Protein AF-E5F5K2-F1 (afdb_monomer)

Nearest PDB structures (foldseek):
  8jh3-assembly1_B  TM=9.657E-01  e=7.463E-11  Komagataella phaffii
  8rap-assembly1_B  TM=9.505E-01  e=2.137E-10  Saccharomyces cerevisiae
  9bz0-assembly1_B  TM=9.807E-01  e=1.234E-09  Sus scrofa
  9bcu-assembly1_B  TM=9.354E-01  e=5.073E-08  Thermococcus kodakarensis
  8p2i-assembly1_B  TM=9.393E-01  e=9.536E-08  Pyrococcus furiosus DSM 3638

Sequence (89 aa):
RYTFASTLSHLRRTNTPIGRDGKLAKPRQLHNTHWGLVCPAETPEGQACGLVKNLSLMCYVSVGSPSEPLIEFMINRGMEVVEEYEPLR

InterPro domains:
  IPR007645 RNA polymerase Rpb2, domain 3 [PF04565] (1-61)
  IPR015712 DNA-directed RNA polymerase, subunit 2 [PTHR20856] (1-86)

Radius of gyration: 21.07 Å; Cα contacts (8 Å, |Δi|>4): 66; chains: 1; bounding box: 52×36×45 Å

pLDDT: mean 93.12, std 7.11, range [59.0, 98.38]

Foldseek 3Di:
DPDPVVVVQVVQKDFAPDDLPDPPVVQLDDDPVCVQFWDPPDFDDDSRRSGITGGDPPHDDDPDDDCVVVVVVVVVVVDDDPVPDDDDD

Organism: Hypocrea jecorina (NCBI:txid51453)

Secondary structure (DSSP, 8-state):
---HHHHHHHHTEEE----TT----GGGS--GGGTTTB-SS---SGGGTTTEEEB-TT--------SHHHHHHHHHTTPPPTTT-----

Mean predicted aligned error: 5.57 Å

Structure (mmCIF, N/CA/C/O backbone):
data_AF-E5F5K2-F1
#
_entry.id   AF-E5F5K2-F1
#
loop_
_atom_site.group_PDB
_atom_site.id
_atom_site.type_symbol
_atom_site.label_atom_id
_atom_site.label_alt_id
_atom_site.label_comp_id
_atom_site.label_asym_id
_atom_site.label_entity_id
_atom_site.label_seq_id
_atom_site.pdbx_PDB_ins_code
_atom_site.Cartn_x
_atom_site.Cartn_y
_atom_site.Cartn_z
_atom_site.occupancy
_atom_site.B_iso_or_equiv
_atom_site.auth_seq_id
_atom_site.auth_comp_id
_atom_site.auth_asym_id
_atom_site.auth_atom_id
_atom_site.pdbx_PDB_model_num
ATOM 1 N N . ARG A 1 1 ? 21.933 8.833 -8.381 1.00 81.44 1 ARG A N 1
ATOM 2 C CA . ARG A 1 1 ? 20.870 9.869 -8.394 1.00 81.44 1 ARG A CA 1
ATOM 3 C C . ARG A 1 1 ? 20.960 10.560 -9.746 1.00 81.44 1 ARG A C 1
ATOM 5 O O . ARG A 1 1 ? 21.932 11.266 -9.950 1.00 81.44 1 ARG A O 1
ATOM 12 N N . TYR A 1 2 ? 20.050 10.260 -10.676 1.00 91.69 2 TYR A N 1
ATOM 13 C CA . TYR A 1 2 ? 20.163 10.725 -12.068 1.00 91.69 2 TYR A CA 1
ATOM 14 C C . TYR A 1 2 ? 19.278 11.943 -12.339 1.00 91.69 2 TYR A C 1
ATOM 16 O O . TYR A 1 2 ? 19.732 12.927 -12.902 1.00 91.69 2 TYR A O 1
ATOM 24 N N . THR A 1 3 ? 18.030 11.907 -11.875 1.00 97.56 3 THR A N 1
ATOM 25 C CA . THR A 1 3 ? 17.076 13.019 -11.983 1.00 97.56 3 THR A CA 1
ATOM 26 C C . THR A 1 3 ? 16.273 13.175 -10.692 1.00 97.56 3 THR A C 1
ATOM 28 O O . THR A 1 3 ? 16.203 12.253 -9.867 1.00 97.56 3 THR A O 1
ATOM 31 N N . PHE A 1 4 ? 15.621 14.325 -10.519 1.00 97.38 4 PHE A N 1
ATOM 32 C CA . PHE A 1 4 ? 14.682 14.547 -9.417 1.00 97.38 4 PHE A CA 1
ATOM 33 C C . PHE A 1 4 ? 13.574 13.480 -9.396 1.00 97.38 4 PHE A C 1
ATOM 35 O O . PHE A 1 4 ? 13.378 12.806 -8.383 1.00 97.38 4 PHE A O 1
ATOM 42 N N . ALA A 1 5 ? 12.954 13.225 -10.553 1.00 96.81 5 ALA A N 1
ATOM 43 C CA . ALA A 1 5 ? 11.935 12.189 -10.714 1.00 96.81 5 ALA A CA 1
ATOM 44 C C . ALA A 1 5 ? 12.448 10.788 -10.331 1.00 96.81 5 ALA A C 1
ATOM 46 O O . ALA A 1 5 ? 11.758 10.056 -9.625 1.00 96.81 5 ALA A O 1
ATOM 47 N N . SER A 1 6 ? 13.688 10.435 -10.702 1.00 96.19 6 SER A N 1
ATOM 48 C CA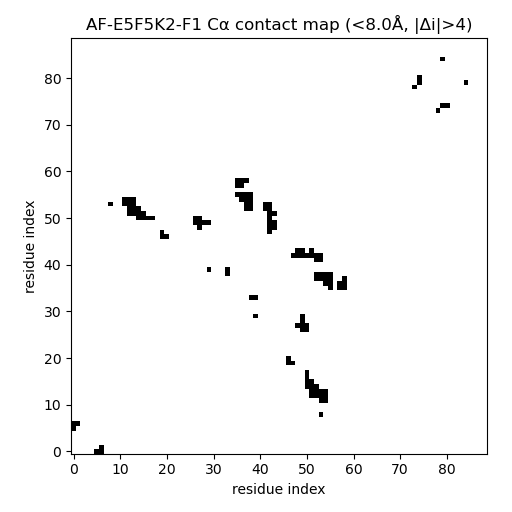 .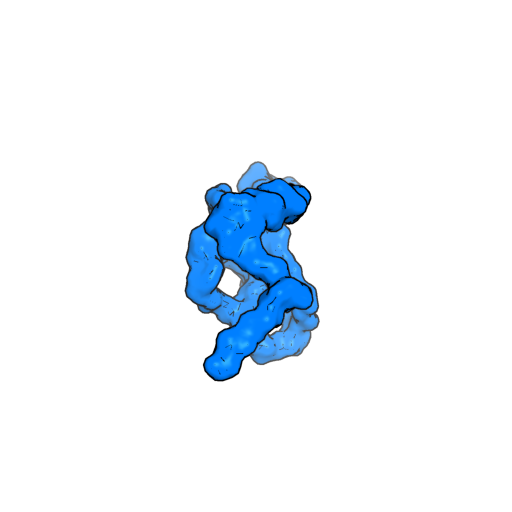 SER A 1 6 ? 14.277 9.137 -10.329 1.00 96.19 6 SER A CA 1
ATOM 49 C C . SER A 1 6 ? 14.420 8.960 -8.814 1.00 96.19 6 SER A C 1
ATOM 51 O O . SER A 1 6 ? 14.299 7.847 -8.307 1.00 96.19 6 SER A O 1
ATOM 53 N N . THR A 1 7 ? 14.655 10.054 -8.083 1.00 97.31 7 THR A N 1
ATOM 54 C CA . THR A 1 7 ? 14.778 10.024 -6.620 1.00 97.31 7 THR A CA 1
ATOM 55 C C . THR A 1 7 ? 13.412 9.812 -5.971 1.00 97.31 7 THR A C 1
ATOM 57 O O . THR A 1 7 ? 13.290 8.966 -5.088 1.00 97.31 7 THR A O 1
ATOM 60 N N . LEU A 1 8 ? 12.377 10.511 -6.450 1.00 96.75 8 LEU A N 1
ATOM 61 C CA . LEU A 1 8 ? 11.004 10.332 -5.969 1.00 96.75 8 LEU A CA 1
ATOM 62 C C . LEU A 1 8 ? 10.471 8.920 -6.245 1.00 96.75 8 LEU A C 1
ATOM 64 O O . LEU A 1 8 ? 9.914 8.304 -5.341 1.00 96.75 8 LEU A O 1
ATOM 68 N N . SER A 1 9 ? 10.684 8.390 -7.453 1.00 96.56 9 SER A N 1
ATOM 69 C CA . SER A 1 9 ? 10.315 7.008 -7.803 1.00 96.56 9 SER A CA 1
ATOM 70 C C . SER A 1 9 ? 10.990 6.005 -6.863 1.00 96.56 9 SER A C 1
ATOM 72 O O . SER A 1 9 ? 10.328 5.150 -6.281 1.00 96.56 9 SER A O 1
ATOM 74 N N . HIS A 1 10 ? 12.294 6.159 -6.605 1.00 96.88 10 HIS A N 1
ATOM 75 C CA . HIS A 1 10 ? 13.016 5.241 -5.722 1.00 96.88 10 HIS A CA 1
ATOM 76 C C . HIS A 1 10 ? 12.474 5.239 -4.284 1.00 96.88 10 HIS A C 1
ATOM 78 O O . HIS A 1 10 ? 12.377 4.175 -3.681 1.00 96.88 10 HIS A O 1
ATOM 84 N N . LEU A 1 11 ? 12.092 6.401 -3.741 1.00 97.12 11 LEU A N 1
ATOM 85 C CA . LEU A 1 11 ? 11.525 6.510 -2.388 1.00 97.12 11 LEU A CA 1
ATOM 86 C C . LEU A 1 11 ? 10.134 5.868 -2.261 1.00 97.12 11 LEU A C 1
ATOM 88 O O . LEU A 1 11 ? 9.746 5.463 -1.171 1.00 97.12 11 LEU A O 1
ATOM 92 N N . ARG A 1 12 ? 9.386 5.762 -3.365 1.00 97.56 12 ARG A N 1
ATOM 93 C CA . ARG A 1 12 ? 8.027 5.192 -3.415 1.00 97.56 12 ARG A CA 1
ATOM 94 C C . ARG A 1 12 ? 8.006 3.725 -3.846 1.00 97.56 12 ARG A C 1
ATOM 96 O O . ARG A 1 12 ? 6.933 3.167 -4.088 1.00 97.56 12 ARG A O 1
ATOM 103 N N . ARG A 1 13 ? 9.178 3.108 -3.979 1.00 97.69 13 ARG A N 1
ATOM 104 C CA . ARG A 1 13 ? 9.331 1.736 -4.449 1.00 97.69 13 ARG A CA 1
ATOM 105 C C . ARG A 1 13 ? 9.031 0.738 -3.337 1.00 97.69 13 ARG A C 1
ATOM 107 O O . ARG A 1 13 ? 9.562 0.842 -2.236 1.00 97.69 13 ARG A O 1
ATOM 114 N N . THR A 1 14 ? 8.260 -0.289 -3.662 1.00 97.00 14 THR A N 1
ATOM 115 C CA . THR A 1 14 ? 8.003 -1.449 -2.805 1.00 97.00 14 THR A CA 1
ATOM 116 C C . THR A 1 14 ? 8.539 -2.720 -3.459 1.00 97.00 14 THR A C 1
ATOM 118 O O . THR A 1 14 ? 8.656 -2.819 -4.685 1.00 97.00 14 THR A O 1
ATOM 121 N N . ASN A 1 15 ? 8.921 -3.693 -2.632 1.00 95.94 15 ASN A N 1
ATOM 122 C CA . ASN A 1 15 ? 9.512 -4.948 -3.084 1.00 95.94 15 ASN A CA 1
ATOM 123 C C . ASN A 1 15 ? 8.801 -6.127 -2.425 1.00 95.94 15 ASN A C 1
ATOM 125 O O . ASN A 1 15 ? 8.723 -6.209 -1.200 1.00 95.94 15 ASN A O 1
ATOM 129 N N . THR A 1 16 ? 8.308 -7.048 -3.244 1.00 92.81 16 THR A N 1
ATOM 130 C CA . THR A 1 16 ? 7.711 -8.292 -2.760 1.00 92.81 16 THR A CA 1
ATOM 131 C C . THR A 1 16 ? 8.840 -9.283 -2.446 1.00 92.81 16 THR A C 1
ATOM 133 O O . THR A 1 16 ? 9.648 -9.545 -3.340 1.00 92.81 16 THR A O 1
ATOM 136 N N . PRO A 1 17 ? 8.936 -9.844 -1.223 1.00 91.50 17 PRO A N 1
ATOM 137 C CA . PRO A 1 17 ? 10.041 -10.719 -0.821 1.00 91.50 17 PRO A CA 1
ATOM 138 C C . PRO A 1 17 ? 9.882 -12.137 -1.401 1.00 91.50 17 PRO A C 1
ATOM 140 O O . PRO A 1 17 ? 9.699 -13.111 -0.679 1.00 91.50 17 PRO A O 1
ATOM 143 N N . ILE A 1 18 ? 9.917 -12.250 -2.729 1.00 88.62 18 ILE A N 1
ATOM 144 C CA . ILE A 1 18 ? 9.818 -13.506 -3.480 1.00 88.62 18 ILE A CA 1
ATOM 145 C C . ILE A 1 18 ? 11.096 -13.688 -4.301 1.00 88.62 18 ILE A C 1
ATOM 147 O O . ILE A 1 18 ? 11.596 -12.740 -4.913 1.00 88.62 18 ILE A O 1
ATOM 151 N N . GLY A 1 19 ? 11.616 -14.919 -4.321 1.00 83.94 19 GLY A N 1
ATOM 152 C CA . GLY A 1 19 ? 12.772 -15.294 -5.134 1.00 83.94 19 GLY A CA 1
ATOM 153 C C . GLY A 1 19 ? 12.547 -14.974 -6.613 1.00 83.94 19 GLY A C 1
ATOM 154 O O . GLY A 1 19 ? 11.491 -15.263 -7.178 1.00 83.94 19 GLY A O 1
ATOM 155 N N . ARG A 1 20 ? 13.545 -14.358 -7.249 1.00 84.44 20 ARG A N 1
ATOM 156 C CA . ARG A 1 20 ? 13.432 -13.875 -8.635 1.00 84.44 20 ARG A CA 1
ATOM 157 C C . ARG A 1 20 ? 13.573 -14.991 -9.669 1.00 84.44 20 ARG A C 1
ATOM 159 O O . ARG A 1 20 ? 13.130 -14.801 -10.794 1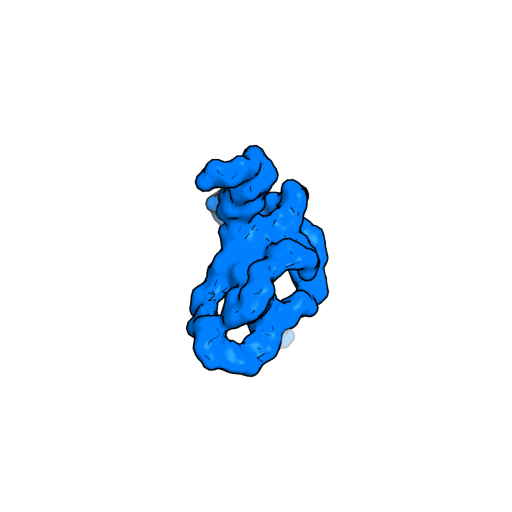.00 84.44 20 ARG A O 1
ATOM 166 N N . ASP A 1 21 ? 14.096 -16.144 -9.258 1.00 76.69 21 ASP A N 1
ATOM 167 C CA . ASP A 1 21 ? 14.388 -17.302 -10.115 1.00 76.69 21 ASP A CA 1
ATOM 168 C C . ASP A 1 21 ? 13.139 -18.141 -10.445 1.00 76.69 21 ASP A C 1
ATOM 170 O O . ASP A 1 21 ? 13.145 -18.970 -11.356 1.00 76.69 21 ASP A O 1
ATOM 174 N N . GLY A 1 22 ? 12.034 -17.920 -9.723 1.00 69.69 22 GLY A N 1
ATOM 175 C CA . GLY A 1 22 ? 10.775 -18.632 -9.927 1.00 69.69 22 GLY A CA 1
ATOM 176 C C . GLY A 1 22 ? 9.891 -18.012 -11.016 1.00 69.69 22 GLY A C 1
ATOM 177 O O . GLY A 1 22 ? 9.559 -16.821 -10.972 1.00 69.69 22 GLY A O 1
ATOM 178 N N . LYS A 1 23 ? 9.383 -18.850 -11.934 1.00 72.38 23 LYS A N 1
ATOM 179 C CA . LYS A 1 23 ? 8.316 -18.520 -12.909 1.00 72.38 23 LYS A CA 1
ATOM 180 C C . LYS A 1 23 ? 6.914 -18.476 -12.270 1.00 72.38 23 LYS A C 1
ATOM 182 O O . LYS A 1 23 ? 5.930 -18.924 -12.857 1.00 72.38 23 LYS A O 1
ATOM 187 N N . LEU A 1 24 ? 6.798 -17.956 -11.049 1.00 80.62 24 LEU A N 1
ATOM 188 C CA . LEU A 1 24 ? 5.507 -17.795 -10.378 1.00 80.62 24 LEU A CA 1
ATOM 189 C C . LEU A 1 24 ? 4.766 -16.598 -10.985 1.00 80.62 24 LEU A C 1
ATOM 191 O O . LEU A 1 24 ? 5.055 -15.449 -10.658 1.00 80.62 24 LEU A O 1
ATOM 195 N N . ALA A 1 25 ? 3.819 -16.866 -11.885 1.00 82.50 25 ALA A N 1
ATOM 196 C CA . ALA A 1 25 ? 3.103 -15.821 -12.618 1.00 82.50 25 ALA A CA 1
ATOM 197 C C . ALA A 1 25 ? 2.121 -15.0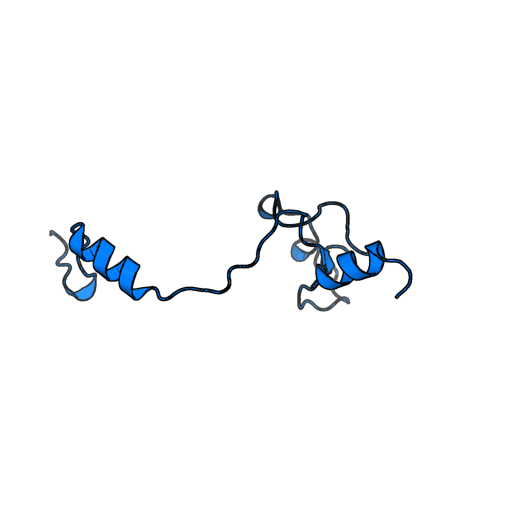26 -11.737 1.00 82.50 25 ALA A C 1
ATOM 199 O O . ALA A 1 25 ? 2.080 -13.803 -11.820 1.00 82.50 25 ALA A O 1
ATOM 200 N N . LYS A 1 26 ? 1.366 -15.697 -10.856 1.00 88.88 26 LYS A N 1
ATOM 201 C CA . LYS A 1 26 ? 0.311 -15.070 -10.035 1.00 88.88 26 LYS A CA 1
ATOM 202 C C . LYS A 1 26 ? 0.770 -13.847 -9.215 1.00 88.88 26 LYS A C 1
ATOM 204 O O . LYS A 1 26 ? 0.133 -12.810 -9.345 1.00 88.88 26 LYS A O 1
ATOM 209 N N . PRO A 1 27 ? 1.863 -13.891 -8.425 1.00 89.38 27 PRO A N 1
ATOM 210 C CA . PRO A 1 27 ? 2.293 -12.725 -7.640 1.00 89.38 27 PRO A CA 1
ATOM 211 C C . PRO A 1 27 ? 2.807 -11.553 -8.494 1.00 89.38 27 PRO A C 1
ATOM 213 O O . PRO A 1 27 ? 2.892 -10.431 -7.999 1.00 89.38 27 PRO A O 1
ATOM 216 N N . ARG A 1 28 ? 3.151 -11.809 -9.763 1.00 91.94 28 ARG A N 1
ATOM 217 C CA . ARG A 1 28 ? 3.647 -10.804 -10.713 1.00 91.94 28 ARG A CA 1
ATOM 218 C C . ARG A 1 28 ? 2.519 -10.116 -11.483 1.00 91.94 28 ARG A C 1
ATOM 220 O O . ARG A 1 28 ? 2.734 -9.047 -12.043 1.00 91.94 28 ARG A O 1
ATOM 227 N N . GLN A 1 29 ? 1.335 -10.723 -11.539 1.00 94.06 29 GLN A N 1
ATOM 228 C CA . GLN A 1 29 ? 0.195 -10.167 -12.258 1.00 94.06 29 GLN A CA 1
ATOM 229 C C . GLN A 1 29 ? -0.355 -8.921 -11.557 1.00 94.06 29 GLN A C 1
ATOM 231 O O . GLN A 1 29 ? -0.368 -8.807 -10.327 1.00 94.06 29 GLN A O 1
ATOM 236 N N 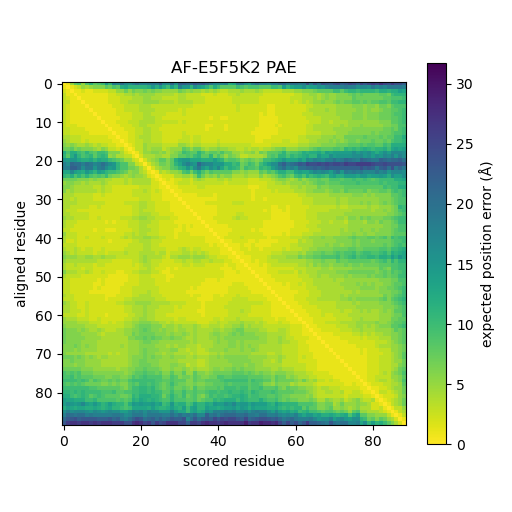. LEU A 1 30 ? -0.848 -7.982 -12.363 1.00 96.31 30 LEU A N 1
ATOM 237 C CA . LEU A 1 30 ? -1.603 -6.849 -11.856 1.00 96.31 30 LEU A CA 1
ATOM 238 C C . LEU A 1 30 ? -2.956 -7.356 -11.337 1.00 96.31 30 LEU A C 1
ATOM 240 O O . LEU A 1 30 ? -3.776 -7.850 -12.101 1.00 96.31 30 LEU A O 1
ATOM 244 N N . HIS A 1 31 ? -3.171 -7.245 -10.030 1.00 97.69 31 HIS A N 1
ATOM 245 C CA . HIS A 1 31 ? -4.426 -7.588 -9.376 1.00 97.69 31 HIS A CA 1
ATOM 246 C C . HIS A 1 31 ? -5.344 -6.364 -9.258 1.00 97.69 31 HIS A C 1
ATOM 248 O O . HIS A 1 31 ? -4.865 -5.247 -9.065 1.00 97.69 31 HIS A O 1
ATOM 254 N N . ASN A 1 32 ? -6.663 -6.572 -9.298 1.00 97.81 32 ASN A N 1
ATOM 255 C CA . ASN A 1 32 ? -7.652 -5.486 -9.250 1.00 97.81 32 ASN A CA 1
ATOM 256 C C . ASN A 1 32 ? -7.570 -4.652 -7.960 1.00 97.81 32 ASN A C 1
ATOM 258 O O . ASN A 1 32 ? -7.808 -3.449 -7.986 1.00 97.81 32 ASN A O 1
ATOM 262 N N . THR A 1 33 ? -7.156 -5.253 -6.839 1.00 97.62 33 THR A N 1
ATOM 263 C CA . THR A 1 33 ? -6.963 -4.529 -5.566 1.00 97.62 33 THR A CA 1
ATOM 264 C C . THR A 1 33 ? -5.798 -3.538 -5.590 1.00 97.62 33 THR A C 1
ATOM 266 O O . THR A 1 33 ? -5.661 -2.750 -4.663 1.00 97.62 33 THR A O 1
ATOM 269 N N . HIS A 1 34 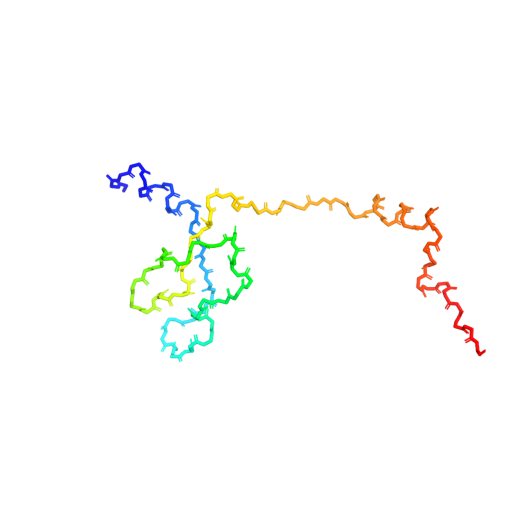? -4.953 -3.541 -6.627 1.00 97.94 34 HIS A N 1
ATOM 270 C CA . HIS A 1 34 ? -3.918 -2.520 -6.792 1.00 97.94 34 HIS A CA 1
ATOM 271 C C . HIS A 1 34 ? -4.480 -1.162 -7.230 1.00 97.94 34 HIS A C 1
ATOM 273 O O . HIS A 1 34 ? -3.749 -0.168 -7.172 1.00 97.94 34 HIS A O 1
ATOM 279 N N . TRP A 1 35 ? -5.739 -1.111 -7.682 1.00 97.88 35 TRP A N 1
ATOM 280 C CA . TRP A 1 35 ? -6.383 0.116 -8.137 1.00 97.88 35 TRP A CA 1
ATOM 281 C C . TRP A 1 35 ? -6.266 1.223 -7.084 1.00 97.88 35 TRP A C 1
ATOM 283 O O . TRP A 1 35 ? -6.642 1.049 -5.929 1.00 97.88 35 TRP A O 1
ATOM 293 N N . GLY A 1 36 ? -5.699 2.362 -7.484 1.00 96.94 36 GLY A N 1
ATOM 294 C CA . GLY A 1 36 ? -5.492 3.510 -6.602 1.00 96.94 36 GLY A CA 1
ATOM 295 C C . GLY A 1 36 ? -4.337 3.377 -5.601 1.00 96.94 36 GLY A C 1
ATOM 296 O O . GLY A 1 36 ? -3.951 4.388 -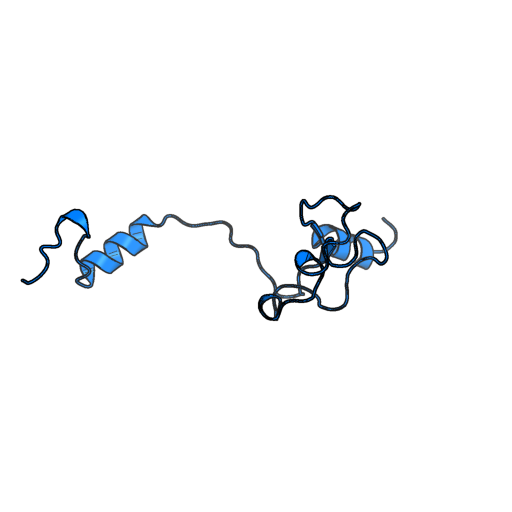5.023 1.00 96.94 36 GLY A O 1
ATOM 297 N N . LEU A 1 37 ? -3.719 2.203 -5.430 1.00 98.00 37 LEU A N 1
ATOM 298 C CA . LEU A 1 37 ? -2.624 1.980 -4.470 1.00 98.00 37 LEU A CA 1
ATOM 299 C C . LEU A 1 37 ? -1.248 1.894 -5.141 1.00 98.00 37 LEU A C 1
ATOM 301 O O . LEU A 1 37 ? -0.262 2.420 -4.628 1.00 98.00 37 LEU A O 1
ATOM 305 N N . VAL A 1 38 ? -1.169 1.256 -6.307 1.00 97.88 38 VAL A N 1
ATOM 306 C CA . VAL A 1 38 ? 0.087 1.000 -7.029 1.00 97.88 38 VAL A CA 1
ATOM 307 C C . VAL A 1 38 ? -0.032 1.504 -8.466 1.00 97.88 38 VAL A C 1
ATOM 309 O O . VAL A 1 38 ? -1.093 1.407 -9.079 1.00 97.88 38 VAL A O 1
ATOM 312 N N . CYS A 1 39 ? 1.055 2.043 -9.019 1.00 97.69 39 CYS A N 1
ATOM 313 C CA . CYS A 1 39 ? 1.124 2.415 -10.429 1.00 97.69 39 CYS A CA 1
ATOM 314 C C . CYS A 1 39 ? 1.060 1.154 -11.317 1.00 97.69 39 CYS A C 1
ATOM 316 O O . CYS A 1 39 ? 1.924 0.286 -11.179 1.00 97.69 39 CYS A O 1
ATOM 318 N N . PRO A 1 40 ? 0.088 1.032 -12.243 1.00 97.31 40 PRO A N 1
ATOM 319 C CA . PRO A 1 40 ? -0.060 -0.171 -13.064 1.00 97.31 40 PRO A CA 1
ATOM 320 C C . PRO A 1 40 ? 1.056 -0.343 -14.105 1.00 97.31 40 PRO A C 1
ATOM 322 O O . PRO A 1 40 ? 1.284 -1.459 -14.559 1.00 97.31 40 PRO A O 1
ATOM 325 N N . ALA A 1 41 ? 1.741 0.742 -14.482 1.00 96.88 41 ALA A N 1
ATOM 326 C CA . ALA A 1 41 ? 2.768 0.734 -15.525 1.00 96.88 41 ALA A CA 1
ATOM 327 C C . ALA A 1 41 ? 4.204 0.693 -14.975 1.00 96.88 41 ALA A C 1
ATOM 329 O O . ALA A 1 41 ? 5.108 0.183 -15.629 1.00 96.88 41 ALA A O 1
ATOM 330 N N . GLU A 1 42 ? 4.443 1.243 -13.782 1.00 97.31 42 GLU A N 1
ATOM 331 C CA . GLU A 1 42 ? 5.800 1.464 -13.276 1.00 97.31 42 GLU A CA 1
ATOM 332 C C . GLU A 1 42 ? 6.341 0.237 -12.526 1.00 97.31 42 GLU A C 1
ATOM 334 O O . GLU A 1 42 ? 6.343 0.170 -11.292 1.00 97.31 42 GLU A O 1
ATOM 339 N N . THR A 1 43 ? 6.839 -0.732 -13.291 1.00 96.06 43 THR A N 1
ATOM 340 C CA . THR A 1 43 ? 7.553 -1.920 -12.808 1.00 96.06 43 THR A CA 1
ATOM 341 C C . THR A 1 43 ? 8.786 -2.161 -13.689 1.00 96.06 43 THR A C 1
ATOM 343 O O . THR A 1 43 ? 8.732 -1.882 -14.886 1.00 96.06 43 THR A O 1
ATOM 346 N N . PRO A 1 44 ? 9.928 -2.616 -13.142 1.00 94.25 44 PRO A N 1
ATOM 347 C CA . PRO A 1 44 ? 11.083 -2.938 -13.969 1.00 94.25 44 PRO A CA 1
ATOM 348 C C . PRO A 1 44 ? 10.794 -4.143 -14.866 1.00 94.25 44 PRO A C 1
ATOM 350 O O . PRO A 1 44 ? 10.091 -5.074 -14.478 1.00 94.25 44 PRO A O 1
ATOM 353 N N . GLU A 1 45 ? 11.411 -4.165 -16.038 1.00 94.06 45 GLU A N 1
ATOM 354 C CA . GLU A 1 45 ? 11.371 -5.321 -16.928 1.00 94.06 45 GLU A CA 1
ATOM 355 C C . GLU A 1 45 ? 12.206 -6.501 -16.384 1.00 94.06 45 GLU A C 1
ATOM 357 O O . GLU A 1 45 ? 13.004 -6.376 -15.447 1.00 94.06 45 GLU A O 1
ATOM 362 N N . GLY A 1 46 ? 12.020 -7.685 -16.974 1.00 91.25 46 GLY A N 1
ATOM 363 C CA . GLY A 1 46 ? 12.783 -8.888 -16.635 1.00 91.25 46 GLY A CA 1
ATOM 364 C C . GLY A 1 46 ? 12.338 -9.570 -15.337 1.00 91.25 46 GLY A C 1
ATOM 365 O O . GLY A 1 46 ? 11.157 -9.605 -14.995 1.00 91.25 46 GLY A O 1
ATOM 366 N N . GLN A 1 47 ? 13.290 -10.149 -14.597 1.00 90.81 47 GLN A N 1
ATOM 367 C CA . GLN A 1 47 ? 13.002 -11.039 -13.458 1.00 90.81 47 GLN A CA 1
ATOM 368 C C . GLN A 1 47 ? 12.347 -10.346 -12.254 1.00 90.81 47 GLN A C 1
ATOM 370 O O . GLN A 1 47 ? 11.824 -11.018 -11.365 1.00 90.81 47 GLN A O 1
ATOM 375 N N . ALA A 1 48 ? 12.354 -9.013 -12.203 1.00 91.88 48 ALA A N 1
ATOM 376 C CA . ALA A 1 48 ? 11.703 -8.228 -11.155 1.00 91.88 48 ALA A CA 1
ATOM 377 C C . ALA A 1 48 ? 10.307 -7.712 -11.557 1.00 91.88 48 ALA A C 1
ATOM 379 O O . ALA A 1 48 ? 9.625 -7.129 -10.709 1.00 91.88 48 ALA A O 1
ATOM 380 N N . CYS A 1 49 ? 9.871 -7.957 -12.800 1.00 93.81 49 CYS A N 1
ATOM 381 C CA . CYS A 1 49 ? 8.570 -7.522 -13.301 1.00 93.81 49 CYS A CA 1
ATOM 382 C C . CYS A 1 49 ? 7.440 -8.061 -12.420 1.00 93.81 49 CYS A C 1
ATOM 384 O O . CYS A 1 49 ? 7.393 -9.257 -12.094 1.00 93.81 49 CYS A O 1
ATOM 386 N N . GLY A 1 50 ? 6.585 -7.142 -11.972 1.00 93.38 50 GLY A N 1
ATOM 387 C CA . GLY A 1 50 ? 5.468 -7.404 -11.071 1.00 93.38 50 GLY A CA 1
ATOM 388 C C . GLY A 1 50 ? 5.845 -7.629 -9.602 1.00 93.38 50 GLY A C 1
ATOM 389 O O . GLY A 1 50 ? 4.960 -7.600 -8.752 1.00 93.38 50 GLY A O 1
ATOM 390 N N . LEU A 1 51 ? 7.128 -7.822 -9.269 1.00 94.44 51 LEU A N 1
ATOM 391 C CA . LEU A 1 51 ? 7.600 -7.992 -7.884 1.00 94.44 51 LEU A CA 1
ATOM 392 C C . LEU A 1 51 ? 8.027 -6.668 -7.256 1.00 94.44 51 LEU A C 1
ATOM 394 O O . LEU A 1 51 ? 7.762 -6.425 -6.076 1.00 94.44 51 LEU A O 1
ATOM 398 N N . VAL A 1 52 ? 8.679 -5.826 -8.057 1.00 96.12 52 VAL A N 1
ATOM 399 C CA . VAL A 1 52 ? 8.993 -4.444 -7.703 1.00 96.12 52 VAL A CA 1
ATOM 400 C C . VAL A 1 52 ? 7.880 -3.557 -8.241 1.00 96.12 52 VAL A C 1
ATOM 402 O O . VAL A 1 52 ? 7.581 -3.572 -9.438 1.00 96.12 52 VAL A O 1
ATOM 405 N N . LYS A 1 53 ? 7.266 -2.797 -7.343 1.00 96.94 53 LYS A N 1
ATOM 406 C CA . LYS A 1 53 ? 6.098 -1.956 -7.611 1.00 96.94 53 LYS A CA 1
ATOM 407 C C . LYS A 1 53 ? 6.383 -0.537 -7.121 1.00 96.94 53 LYS A C 1
ATOM 409 O O . LYS A 1 53 ? 7.243 -0.344 -6.266 1.00 96.94 53 LYS A O 1
ATOM 414 N N . ASN A 1 54 ? 5.664 0.452 -7.639 1.00 98.06 54 ASN A N 1
ATOM 415 C CA . ASN A 1 54 ? 5.735 1.828 -7.144 1.00 98.06 54 ASN A CA 1
ATOM 416 C C . ASN A 1 54 ? 4.360 2.289 -6.671 1.00 98.06 54 ASN A C 1
ATOM 418 O O . ASN A 1 54 ? 3.352 2.025 -7.329 1.00 98.06 54 ASN A O 1
ATOM 422 N N . LEU A 1 55 ? 4.312 2.967 -5.525 1.00 98.38 55 LEU A N 1
ATOM 423 C CA . LEU A 1 55 ? 3.067 3.501 -4.974 1.00 98.38 55 LEU A CA 1
ATOM 424 C C . LEU A 1 55 ? 2.454 4.550 -5.914 1.00 98.38 55 LEU A C 1
ATOM 426 O O . LEU A 1 55 ? 3.164 5.428 -6.413 1.00 98.38 55 LEU A O 1
ATOM 430 N N . SER A 1 56 ? 1.132 4.495 -6.104 1.00 97.94 56 SER A N 1
ATOM 431 C CA . SER A 1 56 ? 0.372 5.515 -6.843 1.00 97.94 56 SER A CA 1
ATOM 432 C C . SER A 1 56 ? 0.534 6.885 -6.180 1.00 97.94 56 SER A C 1
ATOM 434 O O . SER A 1 56 ? 0.800 6.939 -4.981 1.00 97.94 56 SER A O 1
ATOM 436 N N . LEU A 1 57 ? 0.328 7.987 -6.914 1.00 97.06 57 LEU A N 1
ATOM 437 C CA . LEU A 1 57 ? 0.573 9.355 -6.428 1.00 97.06 57 LEU A CA 1
ATOM 438 C C . LEU A 1 57 ? -0.097 9.680 -5.082 1.00 97.06 57 LEU A C 1
ATOM 440 O O . LEU A 1 57 ? 0.552 10.302 -4.239 1.00 97.06 57 LEU A O 1
ATOM 444 N N . MET A 1 58 ? -1.330 9.214 -4.866 1.00 97.56 58 MET A N 1
ATOM 445 C CA . MET A 1 58 ? -2.133 9.487 -3.664 1.00 97.56 58 MET A CA 1
ATOM 446 C C . MET A 1 58 ? -2.126 8.347 -2.633 1.00 97.56 58 MET A C 1
ATOM 448 O O . MET A 1 58 ? -2.806 8.447 -1.616 1.00 97.56 58 MET A O 1
ATOM 452 N N . CYS A 1 59 ? -1.387 7.260 -2.872 1.00 97.56 59 CYS A N 1
ATOM 453 C CA . CYS A 1 59 ? -1.301 6.166 -1.910 1.00 97.56 59 CYS A CA 1
ATOM 454 C C . CYS A 1 59 ? -0.596 6.616 -0.620 1.00 97.56 59 CYS A C 1
ATOM 456 O O . CYS A 1 59 ? 0.454 7.263 -0.667 1.00 97.56 59 CYS A O 1
ATOM 458 N N . TYR A 1 60 ? -1.163 6.227 0.523 1.00 97.62 60 TYR A N 1
ATOM 459 C CA . TYR A 1 60 ? -0.635 6.487 1.857 1.00 97.62 60 TYR A CA 1
ATOM 460 C C . TYR A 1 60 ? -0.562 5.184 2.659 1.00 97.62 60 TYR A C 1
ATOM 462 O O . TYR A 1 60 ? -1.478 4.363 2.606 1.00 97.62 60 TYR A O 1
ATOM 470 N N . VAL A 1 61 ? 0.533 4.999 3.399 1.00 97.62 61 VAL A N 1
ATOM 471 C CA . VAL A 1 61 ? 0.751 3.827 4.254 1.00 97.62 61 VAL A CA 1
ATOM 472 C C . VAL A 1 61 ? 0.331 4.180 5.675 1.00 97.62 61 VAL A C 1
ATOM 474 O O . VAL A 1 61 ? 0.848 5.134 6.252 1.00 97.62 61 VAL A O 1
ATOM 477 N N . SER A 1 62 ? -0.599 3.411 6.240 1.00 97.50 62 SER A N 1
ATOM 478 C CA . SER A 1 62 ? -1.048 3.592 7.620 1.00 97.50 62 SER A CA 1
ATOM 479 C C . SER A 1 62 ? 0.101 3.404 8.611 1.00 97.50 62 SER A C 1
ATOM 481 O O . SER A 1 62 ? 0.864 2.447 8.494 1.00 97.50 62 SER A O 1
ATOM 483 N N . VAL A 1 63 ? 0.163 4.260 9.630 1.00 98.06 63 VAL A N 1
ATOM 484 C CA . VAL A 1 63 ? 1.169 4.192 10.707 1.00 98.06 63 VAL A CA 1
ATOM 485 C C . VAL A 1 63 ? 0.6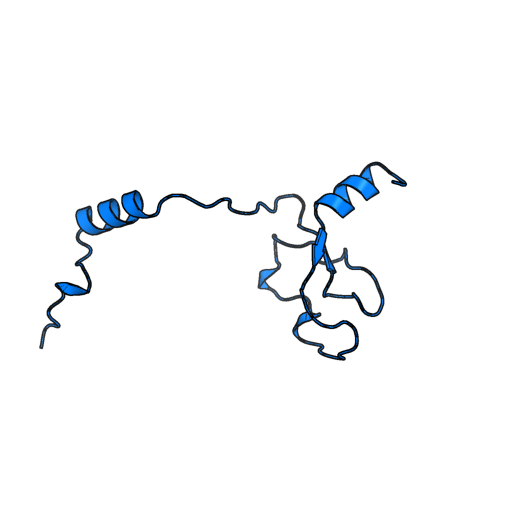78 3.469 11.968 1.00 98.06 63 VAL A C 1
ATOM 487 O O . VAL A 1 63 ? 1.464 3.217 12.873 1.00 98.06 63 VAL A O 1
ATOM 490 N N . GLY A 1 64 ? -0.606 3.102 12.007 1.00 96.94 64 GLY A N 1
ATOM 491 C CA . GLY A 1 64 ? -1.260 2.495 13.167 1.00 96.94 64 GLY A CA 1
ATOM 492 C C . GLY A 1 64 ? -1.839 3.523 14.145 1.00 96.94 64 GLY A C 1
ATOM 493 O O . GLY A 1 64 ? -1.450 4.690 14.160 1.00 96.94 64 GLY A O 1
ATOM 494 N N . SER A 1 65 ? -2.802 3.076 14.947 1.00 96.94 65 SER A N 1
ATOM 495 C CA . SER A 1 65 ? -3.425 3.827 16.042 1.00 96.94 65 SER A CA 1
ATOM 496 C C . SER A 1 65 ? -3.897 2.844 17.124 1.00 96.94 65 SER A C 1
ATOM 498 O O . SER A 1 65 ? -4.230 1.712 16.765 1.00 96.94 65 SER A O 1
ATOM 500 N N . PRO A 1 66 ? -3.951 3.239 18.411 1.00 97.75 66 PRO A N 1
ATOM 501 C CA . PRO A 1 66 ? -4.513 2.398 19.471 1.00 97.75 66 PRO A CA 1
ATOM 502 C C . PRO A 1 66 ? -5.947 1.958 19.148 1.00 97.75 66 PRO A C 1
ATOM 504 O O . PRO A 1 66 ? -6.740 2.760 18.644 1.00 97.75 66 PRO A O 1
ATOM 507 N N . SER A 1 67 ? -6.271 0.690 19.407 1.00 97.31 67 SER A N 1
ATOM 508 C CA . SER A 1 67 ? -7.592 0.111 19.114 1.00 97.31 67 SER A CA 1
ATOM 509 C C . SER A 1 67 ? -8.583 0.251 20.268 1.00 97.31 67 SER A C 1
ATOM 511 O O . SER A 1 67 ? -9.788 0.174 20.040 1.00 97.31 67 SER A O 1
ATOM 513 N N . GLU A 1 68 ? -8.099 0.489 21.487 1.00 97.25 68 GLU A N 1
ATOM 514 C CA . GLU A 1 68 ? -8.893 0.577 22.718 1.00 97.25 68 GLU A CA 1
ATOM 515 C C . GLU A 1 68 ? -10.059 1.578 22.608 1.00 97.25 68 GLU A C 1
ATOM 517 O O . GLU A 1 68 ? -11.187 1.187 22.911 1.00 97.25 68 GLU A O 1
ATOM 522 N N . PRO A 1 69 ? -9.882 2.803 22.061 1.00 97.69 69 PRO A N 1
ATOM 523 C CA . PRO A 1 69 ? -10.992 3.751 21.937 1.00 97.69 69 PRO A CA 1
ATOM 524 C C . PRO A 1 69 ? -12.113 3.262 21.011 1.00 97.69 69 PRO A C 1
ATOM 526 O O . PRO A 1 69 ? -13.279 3.604 21.205 1.00 97.69 69 PRO A O 1
ATOM 529 N N . LEU A 1 70 ? -11.778 2.462 19.991 1.00 96.69 70 LEU A N 1
ATOM 530 C CA . LEU A 1 70 ? -12.774 1.867 19.099 1.00 96.69 70 LEU A CA 1
ATOM 531 C C . LEU A 1 70 ? -13.537 0.744 19.804 1.00 96.69 70 LEU A C 1
ATOM 533 O O . LEU A 1 70 ? -14.749 0.641 19.629 1.00 96.69 70 LEU A O 1
ATOM 537 N N . ILE A 1 71 ? -12.848 -0.071 20.606 1.00 95.69 71 ILE A N 1
ATOM 538 C CA . ILE A 1 71 ? -13.457 -1.158 21.385 1.00 95.69 71 ILE A CA 1
ATOM 539 C C . ILE A 1 71 ? -14.456 -0.587 22.396 1.00 95.69 71 ILE A C 1
ATOM 541 O O . ILE A 1 71 ? -15.623 -0.978 22.385 1.00 95.69 71 ILE A O 1
ATOM 545 N N . GLU A 1 72 ? -14.039 0.395 23.200 1.00 96.12 72 GLU A N 1
ATOM 546 C CA . GLU A 1 72 ? -14.916 1.072 24.165 1.00 96.12 72 GLU A CA 1
ATOM 547 C C . GLU A 1 72 ? -16.123 1.722 23.477 1.00 96.12 72 GLU A C 1
ATOM 549 O O . GLU A 1 72 ? -17.256 1.603 23.949 1.00 96.12 72 GLU A O 1
ATOM 554 N N . PHE A 1 73 ? -15.912 2.372 22.325 1.00 97.25 73 PHE A N 1
ATOM 555 C CA . PHE A 1 73 ? -17.004 2.937 21.535 1.00 97.25 73 PHE A CA 1
ATOM 556 C C . PHE A 1 73 ? -18.010 1.867 21.097 1.00 97.25 73 PHE A C 1
ATOM 558 O O . PHE A 1 73 ? -19.215 2.088 21.201 1.00 97.25 73 PHE A O 1
ATOM 565 N N . MET A 1 74 ? -17.544 0.712 20.620 1.00 97.06 74 MET A N 1
ATOM 566 C CA . MET A 1 74 ? -18.421 -0.374 20.176 1.00 97.06 74 MET A CA 1
ATOM 567 C C . MET A 1 74 ? -19.233 -0.971 21.333 1.00 97.06 74 MET A C 1
ATOM 569 O O . MET A 1 74 ? -20.446 -1.134 21.181 1.00 97.06 74 MET A O 1
ATOM 573 N N . ILE A 1 75 ? -18.614 -1.209 22.495 1.00 95.69 75 ILE A N 1
ATOM 574 C CA . ILE A 1 75 ? -19.306 -1.694 23.705 1.00 95.69 75 ILE A CA 1
ATOM 575 C C . ILE A 1 75 ? -20.382 -0.691 24.137 1.00 95.69 75 ILE A C 1
ATOM 577 O O . ILE A 1 75 ? -21.543 -1.052 24.321 1.00 95.69 75 ILE A O 1
ATOM 581 N N . ASN A 1 76 ? -20.043 0.601 24.171 1.00 96.31 76 ASN A N 1
ATOM 582 C CA . ASN A 1 76 ? -20.998 1.670 24.484 1.00 96.31 76 ASN A CA 1
ATOM 583 C C . ASN A 1 76 ? -22.161 1.769 23.475 1.00 96.31 76 ASN A C 1
ATOM 585 O O . ASN A 1 76 ? -23.197 2.363 23.779 1.00 96.31 76 ASN A O 1
ATOM 589 N N . ARG A 1 77 ? -22.016 1.206 22.266 1.00 97.12 77 ARG A N 1
ATOM 590 C CA . ARG A 1 77 ? -23.071 1.117 21.239 1.00 97.12 77 ARG A CA 1
ATOM 591 C C . ARG A 1 77 ? -23.859 -0.195 21.289 1.00 97.12 77 ARG A C 1
ATOM 593 O O . ARG A 1 77 ? -24.673 -0.426 20.395 1.00 97.12 77 ARG A O 1
ATOM 600 N N . GLY A 1 78 ? -23.665 -1.001 22.331 1.00 93.38 78 GLY A N 1
ATOM 601 C CA . GLY A 1 78 ? -24.390 -2.249 22.561 1.00 93.38 78 GLY A CA 1
ATOM 602 C C . GLY A 1 78 ? -23.754 -3.467 21.897 1.00 93.38 78 GLY A C 1
ATOM 603 O O . GLY A 1 78 ? -24.442 -4.459 21.688 1.00 93.38 78 GLY A O 1
ATOM 604 N N . MET A 1 79 ? -22.471 -3.400 21.524 1.00 94.62 79 MET A N 1
ATOM 605 C CA . MET A 1 79 ? -21.733 -4.599 21.132 1.00 94.62 79 MET A CA 1
ATOM 606 C C . MET A 1 79 ? -21.431 -5.432 22.380 1.00 94.62 79 MET A C 1
ATOM 608 O O . MET A 1 79 ? -20.759 -4.953 23.290 1.00 94.62 79 MET A O 1
ATOM 612 N N . GLU A 1 80 ? -21.923 -6.668 22.412 1.00 92.00 80 GLU A N 1
ATOM 613 C CA . GLU A 1 80 ? -21.653 -7.613 23.496 1.00 92.00 80 GLU A CA 1
ATOM 614 C C . GLU A 1 80 ? -20.243 -8.188 23.370 1.00 92.00 80 GLU A C 1
ATOM 616 O O . GLU A 1 80 ? -19.757 -8.481 22.270 1.00 92.00 80 GLU A O 1
ATOM 621 N N . VAL A 1 81 ? -19.575 -8.340 24.512 1.00 92.00 81 VAL A N 1
ATOM 622 C CA . VAL A 1 81 ? -18.251 -8.950 24.561 1.00 92.00 81 VAL A CA 1
ATOM 623 C C . VAL A 1 81 ? -18.404 -10.440 24.281 1.00 92.00 81 VAL A C 1
ATOM 625 O O . VAL A 1 81 ? -19.238 -11.113 24.880 1.00 92.00 81 VAL A O 1
ATOM 628 N N . VAL A 1 82 ? -17.585 -10.967 23.368 1.00 92.62 82 VAL A N 1
ATOM 629 C CA . VAL A 1 82 ? -17.677 -12.367 22.918 1.00 92.62 82 VAL A CA 1
ATOM 630 C C . VAL A 1 82 ? -17.563 -13.355 24.084 1.00 92.62 82 VAL A C 1
ATOM 632 O O . VAL A 1 82 ? -18.191 -14.407 24.048 1.00 92.62 82 VAL A O 1
ATOM 635 N N . GLU A 1 83 ? -16.796 -13.023 25.123 1.00 90.06 83 GLU A N 1
ATOM 636 C CA . GLU A 1 83 ? -16.632 -13.860 26.318 1.00 90.06 83 GLU A CA 1
ATOM 637 C C . GLU A 1 83 ? -17.887 -13.920 27.205 1.00 90.06 83 GLU A C 1
ATOM 639 O O . GLU A 1 83 ? -18.070 -14.898 27.926 1.00 90.06 83 GLU A O 1
ATOM 644 N N . GLU A 1 84 ? -18.750 -12.905 27.139 1.00 86.56 84 GLU A N 1
ATOM 6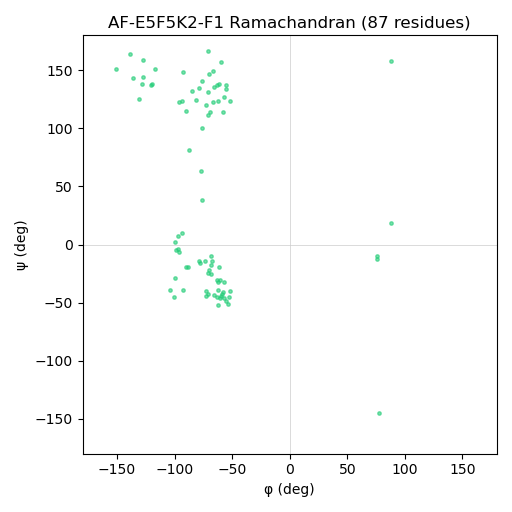45 C CA . GLU A 1 84 ? -19.999 -12.799 27.909 1.00 86.56 84 GLU A CA 1
ATOM 646 C C . GLU A 1 84 ? -21.228 -13.216 27.085 1.00 86.56 84 GLU A C 1
ATOM 648 O O . GLU A 1 84 ? -22.340 -13.276 27.606 1.00 86.56 84 GLU A O 1
ATOM 653 N N . TYR A 1 85 ? -21.037 -13.510 25.795 1.00 87.94 85 TYR A N 1
ATOM 654 C CA . TYR A 1 85 ? -22.118 -13.874 24.893 1.00 87.94 85 TYR A CA 1
ATOM 655 C C . TYR A 1 85 ? -22.665 -15.268 25.218 1.00 87.94 85 TYR A C 1
ATOM 657 O O . TYR A 1 85 ? -22.013 -16.286 24.966 1.00 87.94 85 TYR A O 1
ATOM 665 N N . GLU A 1 86 ? -23.901 -15.330 25.713 1.00 85.12 86 GLU A N 1
ATOM 666 C CA . GLU A 1 86 ? -24.656 -16.578 25.803 1.00 85.12 86 GLU A CA 1
ATOM 667 C C . GLU A 1 86 ? -25.466 -16.786 24.511 1.00 85.12 86 GLU A C 1
ATOM 669 O O . GLU A 1 86 ? -26.384 -16.011 24.226 1.00 85.12 86 GLU A O 1
ATOM 674 N N . PRO A 1 87 ? -25.174 -17.830 23.707 1.00 83.94 87 PRO A N 1
ATOM 675 C CA . PRO A 1 87 ? -25.951 -18.096 22.510 1.00 83.94 87 PRO A CA 1
ATOM 676 C C . PRO A 1 87 ? -27.397 -18.408 22.892 1.00 83.94 87 PRO A C 1
ATOM 678 O O . PRO A 1 87 ? -27.663 -19.350 23.643 1.00 83.94 87 PRO A O 1
ATOM 681 N N . LEU A 1 88 ? -28.334 -17.637 22.337 1.00 75.25 88 LEU A N 1
ATOM 682 C CA . LEU A 1 88 ? -29.761 -17.927 22.430 1.00 75.25 88 LEU A CA 1
ATOM 683 C C . LEU A 1 88 ? -30.007 -19.320 21.832 1.00 75.25 88 LEU A C 1
ATOM 685 O O . LEU A 1 88 ? -29.757 -19.550 20.648 1.00 75.25 88 LEU A O 1
ATOM 689 N N . ARG A 1 89 ? -30.420 -20.249 22.695 1.00 59.00 89 ARG A N 1
ATOM 690 C CA . ARG A 1 89 ? -30.755 -21.634 22.352 1.00 59.00 89 ARG A CA 1
ATOM 691 C C . ARG A 1 89 ? -31.977 -21.727 21.449 1.00 59.00 89 ARG A C 1
ATOM 693 O O . ARG A 1 89 ? -32.949 -20.984 21.709 1.00 59.00 89 ARG A O 1
#

Solvent-accessible surface area (backbone atoms only — not comparable to full-atom values): 5761 Å² total; per-residue (Å²): 135,89,47,73,65,58,49,56,51,59,76,41,51,45,74,54,99,63,76,58,88,59,90,64,58,74,76,32,50,91,54,80,85,37,68,76,41,39,42,92,77,57,46,53,76,73,70,43,40,44,36,32,39,24,54,21,95,82,46,78,82,85,87,81,75,86,60,63,69,58,52,56,52,42,44,77,71,70,50,78,55,77,92,75,60,75,78,85,126